Protein AF-A0A2M9P343-F1 (afdb_monomer_lite)

Sequence (118 aa):
RVLFRSVRDTSFQAHTSSSYDGELLERMGLKNAIQQEQPHAEMNLEQLVEIDPDILLLANNEGKLLTDEWKDNPLWKNLKAVKKGQVYSVDRDLWTRYRGVVSAEAIAKDTLKMLDEK

pLDDT: mean 94.58, std 5.5, range [51.28, 98.12]

Foldseek 3Di:
DEWEWEWDQPWTKTAACCALLNVLVVVVVDHYLHHDNDRMDIDDLVVCLVSQDQAYEYAYDPDHTPVVVCVPPPSSCPRNCNVVVRYHYDHNCLRPPDNDPVSSVVSSVVVVVSVVPD

Structure (mmCIF, N/CA/C/O backbone):
data_AF-A0A2M9P343-F1
#
_entry.id   AF-A0A2M9P343-F1
#
loop_
_atom_site.group_PDB
_atom_site.id
_atom_site.type_symbol
_atom_site.label_atom_id
_atom_site.label_alt_id
_atom_site.label_comp_id
_atom_site.label_asym_id
_atom_site.label_entity_id
_atom_site.label_seq_id
_atom_site.pdbx_PDB_ins_code
_atom_site.Cartn_x
_atom_site.Cartn_y
_atom_site.Cartn_z
_atom_site.occupancy
_atom_site.B_iso_or_equiv
_atom_site.auth_seq_id
_atom_site.auth_comp_id
_atom_site.auth_asym_id
_atom_site.auth_atom_id
_atom_site.pdbx_PDB_model_num
ATOM 1 N N . ARG A 1 1 ? -8.221 -0.697 -7.223 1.00 94.94 1 ARG A N 1
ATOM 2 C CA . ARG A 1 1 ? -7.063 0.226 -7.222 1.00 94.94 1 ARG A CA 1
ATOM 3 C C . ARG A 1 1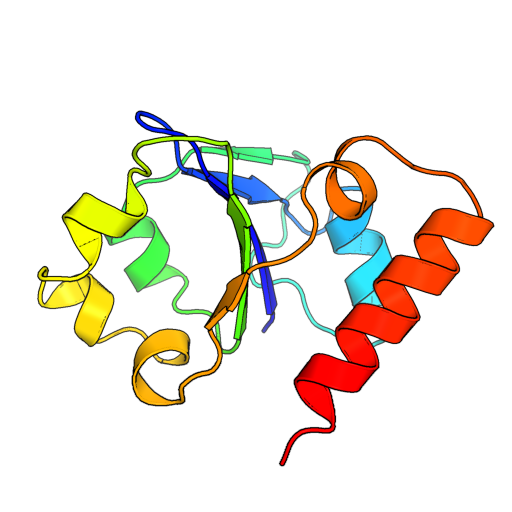 ? -6.097 -0.234 -6.141 1.00 94.94 1 ARG A C 1
ATOM 5 O O . ARG A 1 1 ? -6.538 -0.409 -5.009 1.00 94.94 1 ARG A O 1
ATOM 12 N N . VAL A 1 2 ? -4.838 -0.474 -6.501 1.00 96.56 2 VAL A N 1
ATOM 13 C CA . VAL A 1 2 ? -3.766 -0.913 -5.592 1.0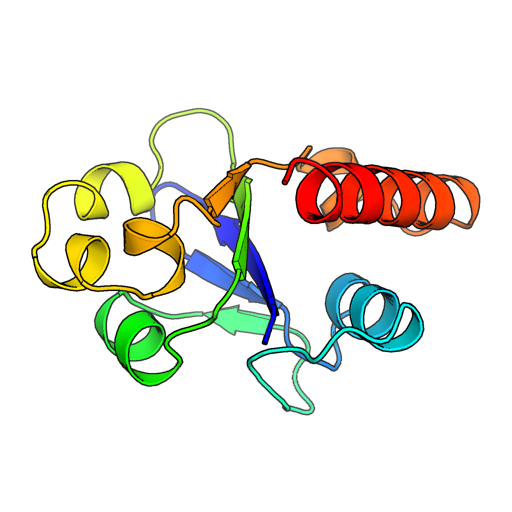0 96.56 2 VAL A CA 1
ATOM 14 C C . VAL A 1 2 ? -2.898 0.275 -5.204 1.00 96.56 2 VAL A C 1
ATOM 16 O O . VAL A 1 2 ? -2.745 1.210 -5.989 1.00 96.56 2 VAL A O 1
ATOM 19 N N . LEU A 1 3 ? -2.342 0.251 -4.000 1.00 97.06 3 LEU A N 1
ATOM 20 C CA . LEU A 1 3 ? -1.420 1.275 -3.545 1.00 97.06 3 LEU A CA 1
ATOM 21 C C . LEU A 1 3 ? -0.257 0.651 -2.771 1.00 97.06 3 LEU A C 1
ATOM 23 O O . LEU A 1 3 ? -0.466 0.097 -1.691 1.00 97.06 3 LEU A O 1
ATOM 27 N N . PHE A 1 4 ? 0.954 0.780 -3.317 1.00 96.75 4 PHE A N 1
ATOM 28 C CA . PHE A 1 4 ? 2.193 0.406 -2.639 1.00 96.75 4 PHE A CA 1
ATOM 29 C C . PHE A 1 4 ? 2.761 1.570 -1.824 1.00 96.75 4 PHE A C 1
ATOM 31 O O . PHE A 1 4 ? 2.627 2.748 -2.189 1.00 96.75 4 PHE A O 1
ATOM 38 N N . ARG A 1 5 ? 3.354 1.227 -0.677 1.00 93.75 5 ARG A N 1
ATOM 39 C CA . ARG A 1 5 ? 3.852 2.168 0.321 1.00 93.75 5 ARG A CA 1
ATOM 40 C C . ARG A 1 5 ? 5.114 1.689 0.990 1.00 93.75 5 ARG A C 1
ATOM 42 O O . ARG A 1 5 ? 5.171 0.548 1.430 1.00 93.75 5 ARG A O 1
ATOM 49 N N . SER A 1 6 ? 6.048 2.611 1.199 1.00 92.94 6 SER A N 1
ATOM 50 C CA . SER A 1 6 ? 7.084 2.432 2.212 1.00 92.94 6 SER A CA 1
ATOM 51 C C . SER A 1 6 ? 6.658 3.103 3.519 1.00 92.94 6 SER A C 1
ATOM 53 O O . SER A 1 6 ? 6.174 4.240 3.525 1.00 92.94 6 SER A O 1
ATOM 55 N N . VAL A 1 7 ? 6.801 2.377 4.629 1.00 94.12 7 VAL A N 1
ATOM 56 C CA . VAL A 1 7 ? 6.349 2.820 5.956 1.00 94.12 7 VAL A CA 1
ATOM 57 C C . VAL A 1 7 ? 7.523 2.843 6.921 1.00 94.12 7 VAL A C 1
ATOM 59 O O . VAL A 1 7 ? 8.263 1.866 7.042 1.00 94.12 7 VAL A O 1
ATOM 62 N N . ARG A 1 8 ? 7.685 3.967 7.616 1.00 93.19 8 ARG A N 1
ATOM 63 C CA . ARG A 1 8 ? 8.651 4.175 8.700 1.00 93.19 8 ARG A CA 1
ATOM 64 C C . ARG A 1 8 ? 7.919 4.608 9.968 1.00 93.19 8 ARG A C 1
ATOM 66 O O . ARG A 1 8 ? 6.694 4.691 9.980 1.00 93.19 8 ARG A O 1
ATOM 73 N N . ASP A 1 9 ? 8.667 4.887 11.024 1.00 92.12 9 ASP A N 1
ATOM 74 C CA . ASP A 1 9 ? 8.148 5.422 12.287 1.00 92.12 9 ASP A CA 1
ATOM 75 C C . ASP A 1 9 ? 7.464 6.791 12.127 1.00 92.12 9 ASP A C 1
ATOM 77 O O . ASP A 1 9 ? 6.474 7.074 12.793 1.00 92.12 9 ASP A O 1
ATOM 81 N N . THR A 1 10 ? 7.974 7.619 11.218 1.00 89.94 10 THR A N 1
ATOM 82 C CA . THR A 1 10 ? 7.594 9.030 11.048 1.00 89.94 10 THR A CA 1
ATOM 83 C C . THR A 1 10 ? 7.043 9.357 9.664 1.00 89.94 10 THR A C 1
ATOM 85 O O . THR A 1 10 ? 6.519 10.450 9.462 1.00 89.94 10 THR A O 1
ATOM 88 N N . SER A 1 11 ? 7.140 8.433 8.703 1.00 92.75 11 SER A N 1
ATOM 89 C CA . SER A 1 11 ? 6.727 8.686 7.323 1.00 92.75 11 SER A CA 1
ATOM 90 C C . SER A 1 11 ? 5.959 7.530 6.695 1.00 92.75 11 SER A C 1
ATOM 92 O O . SER A 1 11 ? 6.227 6.350 6.934 1.00 92.75 11 SER A O 1
ATOM 94 N N . PHE A 1 12 ? 4.994 7.900 5.854 1.00 95.38 12 PHE A N 1
ATOM 95 C CA . PHE A 1 12 ? 4.189 6.999 5.041 1.00 95.38 12 PHE A CA 1
ATOM 96 C C . PHE A 1 12 ? 4.216 7.501 3.595 1.00 95.38 12 PHE A C 1
ATOM 98 O O . PHE A 1 12 ? 3.503 8.433 3.213 1.00 95.38 12 PHE A O 1
ATOM 105 N N . GLN A 1 13 ? 5.090 6.914 2.782 1.00 96.50 13 GLN A N 1
ATOM 106 C CA . GLN A 1 13 ? 5.390 7.418 1.445 1.00 96.50 13 GLN A CA 1
ATOM 107 C C . GLN A 1 13 ? 4.683 6.595 0.368 1.00 96.50 13 GLN A C 1
ATOM 109 O O . GLN A 1 13 ? 4.811 5.373 0.311 1.00 96.50 13 GLN A O 1
ATOM 114 N N . ALA A 1 14 ? 3.930 7.286 -0.487 1.00 96.75 14 ALA A N 1
ATOM 115 C CA . ALA A 1 14 ? 3.282 6.758 -1.683 1.00 96.75 14 ALA A CA 1
ATOM 116 C C . ALA A 1 14 ? 4.277 6.420 -2.743 1.00 96.75 14 ALA A C 1
ATOM 118 O O . ALA A 1 14 ? 5.187 7.204 -2.975 1.00 96.75 14 ALA A O 1
ATOM 119 N N . HIS A 1 15 ? 3.986 5.350 -3.459 1.00 97.12 15 HIS A N 1
ATOM 120 C CA . HIS A 1 15 ? 4.550 5.097 -4.763 1.00 97.12 15 HIS A CA 1
ATOM 121 C C . HIS A 1 15 ? 3.425 5.227 -5.794 1.00 97.12 15 HIS A C 1
ATOM 123 O O . HIS A 1 15 ? 2.403 4.533 -5.730 1.00 97.12 15 HIS A O 1
ATOM 129 N N . THR A 1 16 ? 3.562 6.209 -6.679 1.00 97.56 16 THR A N 1
ATOM 130 C CA . THR A 1 16 ? 2.539 6.585 -7.670 1.00 97.56 16 THR A CA 1
ATOM 131 C C . THR A 1 16 ? 2.668 5.729 -8.931 1.00 97.56 16 THR A C 1
ATOM 133 O O . THR A 1 16 ? 3.558 4.882 -9.021 1.00 97.56 16 THR A O 1
ATOM 136 N N . SER A 1 17 ? 1.813 5.956 -9.929 1.00 97.31 17 SER A N 1
ATOM 137 C CA . SER A 1 17 ? 1.929 5.346 -11.264 1.00 97.31 17 SER A CA 1
ATOM 138 C C . SER A 1 17 ? 3.314 5.510 -11.909 1.00 97.31 17 SER A C 1
ATOM 140 O O . SER A 1 17 ? 3.739 4.624 -12.638 1.00 97.31 17 SER A O 1
ATOM 142 N N . SER A 1 18 ? 4.038 6.596 -11.613 1.00 97.12 18 SER A N 1
ATOM 143 C CA . SER A 1 18 ? 5.370 6.872 -12.181 1.00 97.12 18 SER A CA 1
ATOM 144 C C . SER A 1 18 ? 6.535 6.291 -11.371 1.00 97.12 18 SER A C 1
ATOM 146 O O . SER A 1 18 ? 7.700 6.487 -11.718 1.00 97.12 18 SER A O 1
ATOM 148 N N . SER A 1 19 ? 6.258 5.593 -10.267 1.00 96.56 19 SER A N 1
ATOM 149 C CA . SER A 1 19 ? 7.271 4.789 -9.574 1.00 96.56 19 SER A CA 1
ATOM 150 C C . SER A 1 19 ? 7.528 3.475 -10.316 1.00 96.56 19 SER A C 1
ATOM 152 O O . SER A 1 19 ? 6.660 2.967 -11.015 1.00 96.56 19 SER A O 1
ATOM 154 N N . TYR A 1 20 ? 8.710 2.885 -10.129 1.00 95.38 20 TYR A N 1
ATOM 155 C CA . TYR A 1 20 ? 9.062 1.594 -10.741 1.00 95.38 20 TYR A CA 1
ATOM 156 C C . TYR A 1 20 ? 8.069 0.478 -10.390 1.00 95.38 20 TYR A C 1
ATOM 158 O O . TYR A 1 20 ? 7.621 -0.266 -11.255 1.00 95.38 20 TYR A O 1
ATOM 166 N N . ASP A 1 21 ? 7.743 0.355 -9.109 1.00 95.00 21 ASP A N 1
ATOM 167 C CA . ASP A 1 21 ? 6.818 -0.639 -8.579 1.00 95.00 21 ASP A CA 1
ATOM 168 C C . ASP A 1 21 ? 5.373 -0.321 -8.976 1.00 95.00 21 ASP A C 1
ATOM 170 O O . ASP A 1 21 ? 4.630 -1.226 -9.348 1.00 95.00 21 ASP A O 1
ATOM 174 N N . GLY A 1 22 ? 4.991 0.959 -9.001 1.00 96.25 22 GLY A N 1
ATOM 175 C CA . GLY A 1 22 ? 3.706 1.397 -9.535 1.00 96.25 22 GLY A CA 1
ATOM 176 C C . GLY A 1 22 ? 3.526 1.022 -11.004 1.00 96.25 22 GLY A C 1
ATOM 177 O O . GLY A 1 22 ? 2.521 0.402 -11.346 1.00 96.25 22 GLY A O 1
ATOM 178 N N . GLU A 1 23 ? 4.511 1.322 -11.850 1.00 96.31 23 GLU A N 1
ATOM 179 C CA . GLU A 1 23 ? 4.493 0.978 -13.273 1.00 96.31 23 GLU A CA 1
ATOM 180 C C . GLU A 1 23 ? 4.499 -0.543 -13.480 1.00 96.31 23 GLU A C 1
ATOM 182 O O . GLU A 1 23 ? 3.761 -1.062 -14.318 1.00 96.31 23 GLU A O 1
ATOM 187 N N . LEU A 1 24 ? 5.290 -1.285 -12.697 1.00 96.31 24 LEU A N 1
ATOM 188 C CA . LEU A 1 24 ? 5.309 -2.746 -12.746 1.00 96.31 24 LEU A CA 1
ATOM 189 C C . LEU A 1 24 ? 3.927 -3.333 -12.428 1.00 96.31 24 LEU A C 1
ATOM 191 O O . LEU A 1 24 ? 3.436 -4.175 -13.179 1.00 96.31 24 LEU A O 1
ATOM 195 N N . LEU A 1 25 ? 3.272 -2.860 -11.365 1.00 96.75 25 LEU A N 1
ATOM 196 C CA . LEU A 1 25 ? 1.918 -3.290 -11.009 1.00 96.75 25 LEU A CA 1
ATOM 197 C C . LEU A 1 25 ? 0.902 -2.932 -12.108 1.00 96.75 25 LEU A C 1
ATOM 199 O O . LEU A 1 25 ? 0.009 -3.729 -12.399 1.00 96.75 25 LEU A O 1
ATOM 203 N N . GLU A 1 26 ? 1.040 -1.777 -12.763 1.00 97.12 26 GLU A N 1
ATOM 204 C CA . GLU A 1 26 ? 0.177 -1.409 -13.895 1.00 97.12 26 GLU A CA 1
ATOM 205 C C . GLU A 1 26 ? 0.409 -2.278 -15.132 1.00 97.12 26 GLU A C 1
ATOM 207 O O . GLU A 1 26 ? -0.549 -2.690 -15.789 1.00 97.12 26 GLU A O 1
ATOM 212 N N . ARG A 1 27 ? 1.660 -2.661 -15.407 1.00 96.00 27 ARG A N 1
ATOM 213 C CA . ARG A 1 27 ? 1.999 -3.634 -16.460 1.00 96.00 27 ARG A CA 1
ATOM 214 C C . ARG A 1 27 ? 1.415 -5.020 -16.186 1.00 96.00 27 ARG A C 1
ATOM 216 O O . ARG A 1 27 ? 1.156 -5.758 -17.132 1.00 96.00 27 ARG A O 1
ATOM 223 N N . MET A 1 28 ? 1.154 -5.353 -14.923 1.00 94.94 28 MET A N 1
ATOM 224 C CA . MET A 1 28 ? 0.423 -6.561 -14.526 1.00 94.94 28 MET A CA 1
ATOM 225 C C . MET A 1 28 ? -1.106 -6.433 -14.661 1.00 94.94 28 MET A C 1
ATOM 227 O O . MET A 1 28 ? -1.831 -7.367 -14.326 1.00 94.94 28 MET A O 1
ATOM 231 N N . GLY A 1 29 ? -1.617 -5.295 -15.140 1.00 95.25 29 GLY A N 1
ATOM 232 C CA . GLY A 1 29 ? -3.049 -5.043 -15.317 1.00 95.25 29 GLY A CA 1
ATOM 233 C C . GLY A 1 29 ? -3.754 -4.504 -14.070 1.00 95.25 29 GLY A C 1
ATOM 234 O O . GLY A 1 29 ? -4.978 -4.352 -14.073 1.00 95.25 29 GLY A O 1
ATOM 235 N N . LEU A 1 30 ? -3.014 -4.193 -13.001 1.00 96.12 30 LEU A N 1
ATOM 236 C CA . LEU A 1 30 ? -3.566 -3.477 -11.854 1.00 96.12 30 LEU A CA 1
ATOM 237 C C . LEU A 1 30 ? -3.679 -1.983 -12.174 1.00 96.12 30 LEU A C 1
ATOM 239 O O . LEU A 1 30 ? -3.120 -1.477 -13.138 1.00 96.12 30 LEU A O 1
ATOM 243 N N . LYS A 1 31 ? -4.426 -1.252 -11.347 1.00 97.50 31 LYS A N 1
ATOM 244 C CA . LYS A 1 31 ? -4.540 0.207 -11.455 1.00 97.50 31 LYS A CA 1
ATOM 245 C C . LYS A 1 31 ? -3.988 0.850 -10.197 1.00 97.50 31 LYS A C 1
ATOM 247 O O . LYS A 1 31 ? -4.573 0.623 -9.127 1.00 97.50 31 LYS A O 1
ATOM 252 N N . ASN A 1 32 ? -2.934 1.660 -10.316 1.00 97.69 32 ASN A N 1
ATOM 253 C CA . ASN A 1 32 ? -2.413 2.405 -9.176 1.00 97.69 32 ASN A CA 1
ATOM 254 C C . ASN A 1 32 ? -3.484 3.392 -8.671 1.00 97.69 32 ASN A C 1
ATOM 256 O O . ASN A 1 32 ? -4.235 3.992 -9.450 1.00 97.69 32 ASN A O 1
ATOM 260 N N . ALA A 1 33 ? -3.606 3.521 -7.351 1.00 97.38 33 ALA A N 1
ATOM 261 C CA . ALA A 1 33 ? -4.555 4.423 -6.714 1.00 97.38 33 ALA A CA 1
ATOM 262 C C . ALA A 1 33 ? -4.212 5.909 -6.913 1.00 97.38 33 ALA A C 1
ATOM 264 O O . ALA A 1 33 ? -5.110 6.740 -6.773 1.00 97.38 33 ALA A O 1
ATOM 265 N N . ILE A 1 34 ? -2.960 6.233 -7.259 1.00 96.56 34 ILE A N 1
ATOM 266 C CA . ILE A 1 34 ? -2.453 7.593 -7.466 1.00 96.56 34 ILE A CA 1
ATOM 267 C C . ILE A 1 34 ? -1.790 7.692 -8.838 1.00 96.56 34 ILE A C 1
ATOM 269 O O . ILE A 1 34 ? -0.762 7.069 -9.090 1.00 96.56 34 ILE A O 1
ATOM 273 N N . GLN A 1 35 ? -2.372 8.525 -9.695 1.00 96.19 35 GLN A N 1
ATOM 274 C CA . GLN A 1 35 ? -1.875 8.828 -11.036 1.00 96.19 35 GLN A CA 1
ATOM 275 C C . GLN A 1 35 ? -1.185 10.192 -11.003 1.00 96.19 35 GLN A C 1
ATOM 277 O O . GLN A 1 35 ? -1.870 11.212 -10.894 1.00 96.19 35 GLN A O 1
ATOM 282 N N . GLN A 1 36 ? 0.148 10.216 -11.002 1.00 94.88 36 GLN A N 1
ATOM 283 C CA . GLN A 1 36 ? 0.947 11.442 -10.890 1.00 94.88 36 GLN A CA 1
ATOM 284 C C . GLN A 1 36 ? 2.319 11.266 -11.538 1.00 94.88 36 GLN A C 1
ATOM 286 O O . GLN A 1 36 ? 2.900 10.192 -11.449 1.00 94.88 36 GLN A O 1
ATOM 291 N N . GLU A 1 37 ? 2.867 12.355 -12.083 1.00 94.88 37 GLU A N 1
ATOM 292 C CA . GLU A 1 37 ? 4.208 12.384 -12.687 1.00 94.88 37 GLU A CA 1
ATOM 293 C C . GLU A 1 37 ? 5.329 12.142 -11.669 1.00 94.88 37 GLU A C 1
ATOM 295 O O . GLU A 1 37 ? 6.349 11.537 -11.993 1.00 94.88 37 GLU A O 1
ATOM 300 N N . GLN A 1 38 ? 5.151 12.609 -10.429 1.00 97.38 38 GLN A N 1
ATOM 301 C CA . GLN A 1 38 ? 6.150 12.408 -9.386 1.00 97.38 38 GLN A CA 1
ATOM 302 C C . GLN A 1 38 ? 6.072 10.980 -8.850 1.00 97.38 38 GLN A C 1
ATOM 304 O O . GLN A 1 38 ? 4.981 10.553 -8.472 1.00 97.38 38 GLN A O 1
ATOM 309 N N . PRO A 1 39 ? 7.198 10.249 -8.755 1.00 95.50 39 PRO A N 1
ATOM 310 C CA . PRO A 1 39 ? 7.189 8.832 -8.396 1.00 95.50 39 PRO A CA 1
ATOM 311 C C . PRO A 1 39 ? 6.765 8.590 -6.945 1.00 95.50 39 PRO A C 1
ATOM 313 O O . PRO A 1 39 ? 6.264 7.515 -6.623 1.00 95.50 39 PRO A O 1
ATOM 316 N N . HIS A 1 40 ? 6.940 9.580 -6.066 1.00 96.00 40 HIS A N 1
ATOM 317 C CA . HIS A 1 40 ? 6.622 9.441 -4.653 1.00 96.00 40 HIS A CA 1
ATOM 318 C C . HIS A 1 40 ? 5.838 10.635 -4.121 1.00 96.00 40 HIS A C 1
ATOM 320 O O . HIS A 1 40 ? 6.067 11.772 -4.532 1.00 96.00 40 HIS A O 1
ATOM 326 N N . ALA A 1 41 ? 4.954 10.369 -3.161 1.00 94.75 41 ALA A N 1
ATOM 327 C CA . ALA A 1 41 ? 4.206 11.397 -2.442 1.00 94.75 41 ALA A CA 1
ATOM 328 C C . ALA A 1 41 ? 4.099 11.031 -0.960 1.00 94.75 41 ALA A C 1
ATOM 330 O O . ALA A 1 41 ? 3.547 9.989 -0.610 1.00 94.75 41 ALA A O 1
ATOM 331 N N . GLU A 1 42 ? 4.620 11.865 -0.068 1.00 95.31 42 GLU A N 1
ATOM 332 C CA . GLU A 1 42 ? 4.362 11.689 1.363 1.00 95.31 42 GLU A CA 1
ATOM 333 C C . GLU A 1 42 ? 2.895 11.956 1.676 1.00 95.31 42 GLU A C 1
ATOM 335 O O . GLU A 1 42 ? 2.279 12.835 1.069 1.00 95.31 42 GLU A O 1
ATOM 340 N N . MET A 1 43 ? 2.325 11.190 2.609 1.00 93.12 43 MET A N 1
ATOM 341 C CA . MET A 1 43 ? 0.968 11.460 3.059 1.00 93.12 43 MET A CA 1
ATOM 342 C C . MET A 1 43 ? 0.667 11.025 4.477 1.00 93.12 43 MET A C 1
ATOM 344 O O . MET A 1 43 ? 1.328 10.159 5.047 1.00 93.12 43 MET A O 1
ATOM 348 N N . ASN A 1 44 ? -0.403 11.607 5.000 1.00 95.94 44 ASN A N 1
ATOM 349 C CA . ASN A 1 44 ? -0.984 11.262 6.284 1.00 95.94 44 ASN A CA 1
ATOM 350 C C . ASN A 1 44 ? -2.207 10.329 6.134 1.00 95.94 44 ASN A C 1
ATOM 352 O O . ASN A 1 44 ? -2.589 9.919 5.033 1.00 95.94 44 ASN A O 1
ATOM 356 N N . LEU A 1 45 ? -2.825 9.988 7.269 1.00 96.69 45 LEU A N 1
ATOM 357 C CA . LEU A 1 45 ? -3.995 9.111 7.318 1.00 96.69 45 LEU A CA 1
ATOM 358 C C . LEU A 1 45 ? -5.227 9.716 6.628 1.00 96.69 45 LEU A C 1
ATOM 360 O O . LEU A 1 45 ? -5.980 8.984 5.994 1.00 96.69 45 LEU A O 1
ATOM 364 N N . GLU A 1 46 ? -5.445 11.026 6.733 1.00 96.62 46 GLU A N 1
ATOM 365 C CA . GLU A 1 46 ? -6.610 11.691 6.133 1.00 96.62 46 GLU A CA 1
ATOM 366 C C . GLU A 1 46 ? -6.550 11.609 4.606 1.00 96.62 46 GLU A C 1
ATOM 368 O O . GLU A 1 46 ? -7.500 11.165 3.968 1.00 96.62 46 GLU A O 1
ATOM 373 N N . GLN A 1 47 ? -5.391 11.912 4.023 1.00 96.94 47 GLN A N 1
ATOM 374 C CA . GLN A 1 47 ? -5.153 11.778 2.586 1.00 96.94 47 GLN A CA 1
ATOM 375 C C . GLN A 1 47 ? -5.278 10.320 2.120 1.00 96.94 47 GLN A C 1
ATOM 377 O O . GLN A 1 47 ? -5.822 10.047 1.049 1.00 96.94 47 GLN A O 1
ATOM 382 N N . LEU A 1 48 ? -4.816 9.354 2.925 1.00 97.00 48 LEU A N 1
ATOM 383 C CA . LEU A 1 48 ? -5.010 7.934 2.625 1.00 97.00 48 LEU A CA 1
ATOM 384 C C . LEU A 1 48 ? -6.502 7.558 2.581 1.00 97.00 48 LEU A C 1
ATOM 386 O O . LEU A 1 48 ? -6.908 6.779 1.716 1.00 97.00 48 LEU A O 1
ATOM 390 N N . VAL A 1 49 ? -7.310 8.118 3.482 1.00 96.94 49 VAL A N 1
ATOM 391 C CA . VAL A 1 49 ? -8.769 7.926 3.526 1.00 96.94 49 VAL A CA 1
ATOM 392 C C . VAL A 1 49 ? -9.463 8.581 2.340 1.00 96.94 49 VAL A C 1
ATOM 394 O O . VAL A 1 49 ? -10.434 8.026 1.838 1.00 96.94 49 VAL A O 1
ATOM 397 N N . GLU A 1 50 ? -8.971 9.713 1.845 1.00 96.88 50 GLU A N 1
ATOM 398 C CA . GLU A 1 50 ? -9.491 10.319 0.614 1.00 96.88 50 GLU A CA 1
ATOM 399 C C . GLU A 1 50 ? -9.199 9.447 -0.616 1.00 96.88 50 GLU A C 1
ATOM 401 O O . GLU A 1 50 ? -10.048 9.286 -1.496 1.00 96.88 50 GLU A O 1
ATOM 406 N N . ILE A 1 51 ? -8.008 8.842 -0.674 1.00 97.00 51 ILE A N 1
ATOM 407 C CA . ILE A 1 51 ? -7.624 7.943 -1.769 1.00 97.00 51 ILE A CA 1
ATOM 408 C C . ILE A 1 51 ? -8.415 6.629 -1.710 1.00 97.00 51 ILE A C 1
ATOM 410 O O . ILE A 1 51 ? -8.855 6.149 -2.760 1.00 97.00 51 ILE A O 1
ATOM 414 N N . ASP A 1 52 ? -8.579 6.059 -0.510 1.00 97.62 52 ASP A N 1
ATOM 415 C CA . ASP A 1 52 ? -9.319 4.827 -0.187 1.00 97.62 52 ASP A CA 1
ATOM 416 C C . ASP A 1 52 ? -9.065 3.679 -1.189 1.00 97.62 52 ASP A C 1
ATOM 418 O O . ASP A 1 52 ? -9.930 3.339 -2.018 1.00 97.62 52 ASP A O 1
ATOM 422 N N . PRO A 1 53 ? -7.842 3.115 -1.196 1.00 97.50 53 PRO A N 1
ATOM 423 C CA . PRO A 1 53 ? -7.475 2.036 -2.105 1.00 97.50 53 PRO A CA 1
ATOM 424 C C . PRO A 1 53 ? -8.196 0.731 -1.745 1.00 97.50 53 PRO A C 1
ATOM 426 O O . PRO A 1 53 ? -8.559 0.480 -0.595 1.00 97.50 53 PRO A O 1
ATOM 429 N N . ASP A 1 54 ? -8.366 -0.137 -2.742 1.00 97.56 54 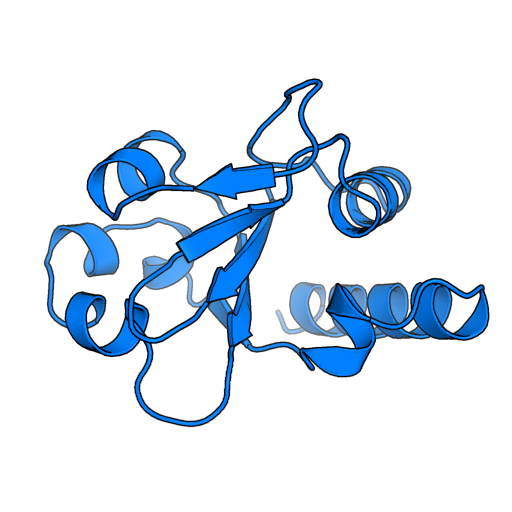ASP A N 1
ATOM 430 C CA . ASP A 1 54 ? -8.968 -1.458 -2.534 1.00 97.56 54 ASP A CA 1
ATOM 431 C C . ASP A 1 54 ? -7.968 -2.443 -1.917 1.00 97.56 54 ASP A C 1
ATOM 433 O O . ASP A 1 54 ? -8.382 -3.336 -1.183 1.00 97.56 54 ASP A O 1
ATOM 437 N N . ILE A 1 55 ? -6.675 -2.268 -2.217 1.00 97.31 55 ILE A N 1
ATOM 438 C CA . ILE A 1 55 ? -5.557 -3.091 -1.738 1.00 97.31 55 ILE A CA 1
ATOM 439 C C . ILE A 1 55 ? -4.416 -2.171 -1.291 1.00 97.31 55 ILE A C 1
ATOM 441 O O . ILE A 1 55 ? -4.044 -1.246 -2.023 1.00 97.31 55 ILE A O 1
ATOM 445 N N . LEU A 1 56 ? -3.846 -2.454 -0.120 1.00 97.12 56 LEU A N 1
ATOM 446 C CA . LEU A 1 56 ? -2.659 -1.796 0.427 1.00 97.12 56 LEU A CA 1
ATOM 447 C C . LEU A 1 56 ? -1.489 -2.775 0.497 1.00 97.12 56 LEU A C 1
ATOM 449 O O . LEU A 1 56 ? -1.601 -3.814 1.141 1.00 97.12 56 LEU A O 1
ATOM 453 N N . LEU A 1 57 ? -0.366 -2.408 -0.118 1.00 97.38 57 LEU A N 1
ATOM 454 C CA . LEU A 1 57 ? 0.896 -3.144 -0.038 1.00 97.38 57 LEU A CA 1
ATOM 455 C C . LEU A 1 57 ? 1.896 -2.307 0.767 1.00 97.38 57 LEU A C 1
ATOM 457 O O . LEU A 1 57 ? 2.192 -1.172 0.393 1.00 97.38 57 LEU A O 1
ATOM 461 N N . LEU A 1 58 ? 2.379 -2.838 1.888 1.00 96.88 58 LEU A N 1
ATOM 462 C CA . LEU A 1 58 ? 3.185 -2.113 2.869 1.00 96.88 58 LEU A CA 1
ATOM 463 C C . LEU A 1 58 ? 4.594 -2.711 2.967 1.00 96.88 58 LEU A C 1
ATOM 465 O O . LEU A 1 58 ? 4.801 -3.768 3.567 1.00 96.88 58 LEU A O 1
ATOM 469 N N . ALA A 1 59 ? 5.576 -2.012 2.404 1.00 96.62 59 ALA A N 1
ATOM 470 C CA . ALA A 1 59 ? 6.995 -2.255 2.624 1.00 96.62 59 ALA A CA 1
ATOM 471 C C . ALA A 1 59 ? 7.426 -1.577 3.931 1.00 96.62 59 ALA A C 1
ATOM 473 O O . ALA A 1 59 ? 7.840 -0.412 3.967 1.00 96.62 59 ALA A O 1
ATOM 474 N N . ASN A 1 60 ? 7.285 -2.320 5.021 1.00 95.25 60 ASN A N 1
ATOM 475 C CA . ASN A 1 60 ? 7.553 -1.837 6.368 1.00 95.25 60 ASN A CA 1
ATOM 476 C C . ASN A 1 60 ? 9.059 -1.808 6.665 1.00 95.25 60 ASN A C 1
ATOM 478 O O . ASN A 1 60 ? 9.786 -2.749 6.346 1.00 95.25 60 ASN A O 1
ATOM 482 N N . ASN A 1 61 ? 9.533 -0.732 7.292 1.00 92.44 61 ASN A N 1
ATOM 483 C CA . ASN A 1 61 ? 10.832 -0.733 7.961 1.00 92.44 61 ASN A CA 1
ATOM 484 C C . ASN A 1 61 ? 10.814 -1.640 9.202 1.00 92.44 61 ASN A C 1
ATOM 486 O O . ASN A 1 61 ? 9.764 -2.013 9.717 1.00 92.44 61 ASN A O 1
ATOM 490 N N . GLU A 1 62 ? 12.001 -1.954 9.713 1.00 88.38 62 GLU A N 1
ATOM 491 C CA . GLU A 1 62 ? 12.127 -2.575 11.028 1.00 88.38 62 GLU A CA 1
ATOM 492 C C . GLU A 1 62 ? 11.749 -1.591 12.146 1.00 88.38 62 GLU A C 1
ATOM 494 O O . GLU A 1 62 ? 11.976 -0.383 12.037 1.00 88.38 62 GLU A O 1
ATOM 499 N N . GLY A 1 63 ? 11.218 -2.127 13.246 1.00 90.69 63 GLY A N 1
ATOM 500 C CA . GLY A 1 63 ? 10.853 -1.354 14.430 1.00 90.69 63 GLY A CA 1
ATOM 501 C C . GLY A 1 63 ? 9.417 -0.832 14.405 1.00 90.69 63 GLY A C 1
ATOM 502 O O . GLY A 1 63 ? 8.531 -1.430 13.800 1.00 90.69 63 GLY A O 1
ATOM 503 N N . LYS A 1 64 ? 9.184 0.265 15.135 1.00 92.38 64 LYS A N 1
ATOM 504 C CA . LYS A 1 64 ? 7.864 0.896 15.249 1.00 92.38 64 LYS A CA 1
ATOM 505 C C . LYS A 1 64 ? 7.470 1.530 13.916 1.00 92.38 64 LYS A C 1
ATOM 507 O O . LYS A 1 64 ? 8.257 2.270 13.329 1.00 92.38 64 LYS A O 1
ATOM 512 N N . LEU A 1 65 ? 6.239 1.292 13.476 1.00 94.81 65 LEU A N 1
ATOM 513 C CA . LEU A 1 65 ? 5.700 1.852 12.240 1.00 94.81 65 LEU A CA 1
ATOM 514 C C . LEU A 1 65 ? 4.630 2.895 12.539 1.00 94.81 65 LEU A C 1
ATOM 516 O O . LEU A 1 65 ? 3.831 2.728 13.460 1.00 94.81 65 LEU A O 1
ATOM 520 N N . LEU A 1 66 ? 4.526 3.916 11.691 1.00 93.88 66 LEU A N 1
ATOM 521 C CA . LEU A 1 66 ? 3.448 4.903 11.771 1.00 93.88 66 LEU A CA 1
ATOM 522 C C . LEU A 1 66 ? 2.061 4.241 11.681 1.00 93.88 66 LEU A C 1
ATOM 524 O O . LEU A 1 66 ? 1.121 4.635 12.366 1.00 93.88 66 LEU A O 1
ATOM 528 N N . THR A 1 67 ? 1.939 3.159 10.904 1.00 93.75 67 THR A N 1
ATOM 529 C CA . THR A 1 67 ? 0.697 2.378 10.818 1.00 93.75 67 THR A CA 1
ATOM 530 C C . THR A 1 67 ? 0.324 1.686 12.127 1.00 93.75 67 THR A C 1
ATOM 532 O O . THR A 1 67 ? -0.856 1.415 12.327 1.00 93.75 67 THR A O 1
ATOM 535 N N . ASP A 1 68 ? 1.274 1.404 13.027 1.00 94.25 68 ASP A N 1
ATOM 536 C CA . ASP A 1 68 ? 0.951 0.844 14.346 1.00 94.25 68 ASP A CA 1
ATOM 537 C C . ASP A 1 68 ? 0.170 1.845 15.200 1.00 94.25 68 ASP A C 1
ATOM 539 O O . ASP A 1 68 ? -0.746 1.453 15.917 1.00 94.25 68 ASP A O 1
ATOM 543 N N . GLU A 1 69 ? 0.465 3.139 15.058 1.00 93.88 69 GLU A N 1
ATOM 544 C CA . GLU A 1 69 ? -0.279 4.217 15.720 1.00 93.88 69 GLU A CA 1
ATOM 545 C C . GLU A 1 69 ? -1.673 4.405 15.111 1.00 93.88 69 GLU A C 1
ATOM 547 O O . GLU A 1 69 ? -2.620 4.803 15.790 1.00 93.88 69 GLU A O 1
ATOM 552 N N . TRP A 1 70 ? -1.820 4.105 13.819 1.00 95.19 70 TRP A N 1
ATOM 553 C CA . TRP A 1 70 ? -3.082 4.269 13.101 1.00 95.19 70 TRP A CA 1
ATOM 554 C C . TRP A 1 70 ? -4.039 3.098 13.282 1.00 95.19 70 TRP A C 1
ATOM 556 O O . TRP A 1 70 ? -5.239 3.296 13.108 1.00 95.19 70 TRP A O 1
ATOM 566 N N . LYS A 1 71 ? -3.556 1.905 13.655 1.00 93.06 71 LYS A N 1
ATOM 567 C CA . LYS A 1 71 ? -4.374 0.683 13.768 1.00 93.06 71 LYS A CA 1
ATOM 568 C C . LYS A 1 71 ? -5.647 0.881 14.584 1.00 93.06 71 LYS A C 1
ATOM 570 O O . LYS A 1 71 ? -6.684 0.337 14.207 1.00 93.06 71 LYS A O 1
ATOM 575 N N . ASP A 1 72 ? -5.588 1.679 15.651 1.00 94.69 72 ASP A N 1
ATOM 576 C CA . ASP A 1 72 ? -6.742 1.943 16.509 1.00 94.69 72 ASP A CA 1
ATOM 577 C C . ASP A 1 72 ? -7.628 3.112 16.081 1.00 94.69 72 ASP A C 1
ATOM 579 O O . ASP A 1 72 ? -8.769 3.215 16.547 1.00 94.69 72 ASP A O 1
ATOM 583 N N . ASN A 1 73 ? -7.158 3.931 15.141 1.00 97.62 73 ASN A N 1
ATOM 584 C CA . ASN A 1 73 ? -7.874 5.088 14.633 1.00 97.62 73 ASN A CA 1
ATOM 585 C C . ASN A 1 73 ? -9.115 4.661 13.811 1.00 97.62 73 ASN A C 1
ATOM 587 O O . ASN A 1 73 ? -8.999 3.830 12.902 1.00 97.62 73 ASN A O 1
ATOM 591 N N . PRO A 1 74 ? -10.307 5.243 14.061 1.00 97.62 74 PRO A N 1
ATOM 592 C CA . PRO A 1 74 ? -11.515 4.957 13.285 1.00 97.62 74 PRO A CA 1
ATOM 593 C C . PRO A 1 74 ? -11.367 5.180 11.776 1.00 97.62 74 PRO A C 1
ATOM 595 O O . PRO A 1 74 ? -11.977 4.454 10.994 1.00 97.62 74 PRO A O 1
ATOM 598 N N . LEU A 1 75 ? -10.555 6.154 11.355 1.00 97.56 75 LEU A N 1
ATOM 599 C CA . LEU A 1 75 ? -10.280 6.432 9.946 1.00 97.56 75 LEU A CA 1
ATOM 600 C C . LEU A 1 75 ? -9.573 5.252 9.271 1.00 97.56 75 LEU A C 1
ATOM 602 O O . LEU A 1 75 ? -10.022 4.784 8.228 1.00 97.56 75 LEU A O 1
ATOM 606 N N . TRP A 1 76 ? -8.537 4.708 9.914 1.00 97.56 76 TRP A N 1
ATOM 607 C CA . TRP A 1 76 ? -7.829 3.520 9.433 1.00 97.56 76 TRP A CA 1
ATOM 608 C C . TRP A 1 76 ? -8.755 2.306 9.368 1.00 97.56 76 TRP A C 1
ATOM 610 O O . TRP A 1 76 ? -8.874 1.666 8.325 1.00 97.56 76 TRP A O 1
ATOM 620 N N . LYS A 1 77 ? -9.490 2.037 10.457 1.00 97.56 77 LYS A N 1
ATOM 621 C CA . LYS A 1 77 ? -10.474 0.941 10.534 1.00 97.56 77 LYS A CA 1
ATOM 622 C C . LYS A 1 77 ? -11.571 1.057 9.467 1.00 97.56 77 LYS A C 1
ATOM 624 O O . LYS A 1 77 ? -12.197 0.056 9.121 1.00 97.56 77 LYS A O 1
ATOM 629 N N . ASN A 1 78 ? -11.821 2.261 8.948 1.00 97.06 78 ASN A N 1
ATOM 630 C CA . ASN A 1 78 ? -12.846 2.508 7.944 1.00 97.06 78 ASN A CA 1
ATOM 631 C C . ASN A 1 78 ? -12.405 2.327 6.489 1.00 97.06 78 ASN A C 1
ATOM 633 O O . ASN A 1 78 ? -13.300 2.198 5.648 1.00 97.06 78 ASN A O 1
ATOM 637 N N . LEU A 1 79 ? -11.099 2.255 6.210 1.00 98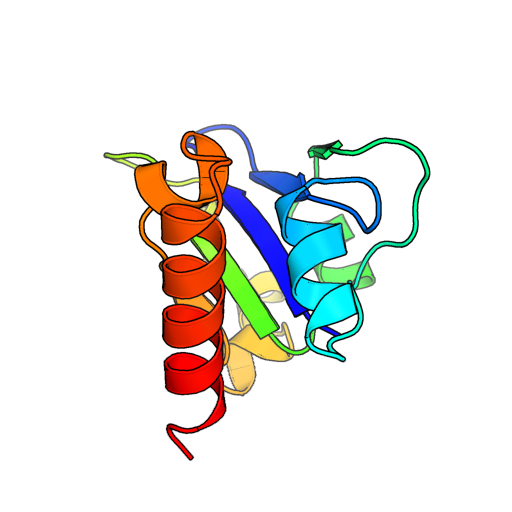.12 79 LEU A N 1
ATOM 638 C CA . LEU A 1 79 ? -10.554 2.030 4.867 1.00 98.12 79 LEU A CA 1
ATOM 639 C C . LEU A 1 79 ? -11.095 0.735 4.248 1.00 98.12 79 LEU A C 1
ATOM 641 O O . LEU A 1 79 ? -11.192 -0.300 4.920 1.00 98.12 79 LEU A O 1
ATOM 645 N N . LYS A 1 80 ? -11.389 0.758 2.941 1.00 97.94 80 LYS A N 1
ATOM 646 C CA . LYS A 1 80 ? -11.855 -0.431 2.203 1.00 97.94 80 LYS A CA 1
ATOM 647 C C . LYS A 1 80 ? -10.878 -1.592 2.313 1.00 97.94 80 LYS A C 1
ATOM 649 O O . LYS A 1 80 ? -11.310 -2.705 2.612 1.00 97.94 80 LYS A O 1
ATOM 654 N N . ALA A 1 81 ? -9.590 -1.326 2.094 1.00 97.38 81 ALA A N 1
ATOM 655 C CA . ALA A 1 81 ? -8.543 -2.335 2.185 1.00 97.38 81 ALA A CA 1
ATOM 656 C C . ALA A 1 81 ? -8.513 -2.997 3.573 1.00 97.38 81 ALA A C 1
ATOM 658 O O . ALA A 1 81 ? -8.500 -4.220 3.668 1.00 97.38 81 ALA A O 1
ATOM 659 N N . VAL A 1 82 ? -8.600 -2.211 4.652 1.00 97.25 82 VAL A N 1
ATOM 660 C CA . VAL A 1 82 ? -8.583 -2.726 6.033 1.00 97.25 82 VAL A CA 1
ATOM 661 C C . VAL A 1 82 ? -9.817 -3.586 6.308 1.00 97.25 82 VAL A C 1
ATOM 663 O O . VAL A 1 82 ? -9.687 -4.720 6.762 1.00 97.25 82 VAL A O 1
ATOM 666 N N . LYS A 1 83 ? -11.017 -3.097 5.969 1.00 97.25 83 LYS A N 1
ATOM 667 C CA . LYS A 1 83 ? -12.277 -3.836 6.177 1.00 97.25 83 LYS A CA 1
ATOM 668 C C . LYS A 1 83 ? -12.342 -5.162 5.426 1.00 97.25 83 LYS A C 1
ATOM 670 O O . LYS A 1 83 ? -12.980 -6.096 5.898 1.00 97.25 83 LYS A O 1
ATOM 675 N N . LYS A 1 84 ? -11.719 -5.230 4.249 1.00 96.31 84 LYS A N 1
ATOM 676 C CA . LYS A 1 84 ? -11.703 -6.425 3.395 1.00 96.31 84 LYS A CA 1
ATOM 677 C C . LYS A 1 84 ? -10.497 -7.335 3.651 1.00 96.31 84 LYS A C 1
ATOM 679 O O . LYS A 1 84 ? -10.326 -8.304 2.919 1.00 96.31 84 LYS A O 1
ATOM 684 N N . GLY A 1 85 ? -9.645 -7.015 4.630 1.00 95.62 85 GLY A N 1
ATOM 685 C CA . GLY A 1 85 ? -8.410 -7.763 4.883 1.00 95.62 85 GLY A CA 1
ATOM 686 C C . GLY A 1 85 ? -7.404 -7.703 3.727 1.00 95.62 85 GLY A C 1
ATOM 687 O O . GLY A 1 85 ? -6.568 -8.583 3.600 1.00 95.62 85 GLY A O 1
ATOM 688 N N . GLN A 1 86 ? -7.485 -6.683 2.872 1.00 96.75 86 GLN A N 1
ATOM 689 C CA . GLN A 1 86 ? -6.631 -6.479 1.696 1.00 96.75 86 GLN A CA 1
ATOM 690 C C . GLN A 1 86 ? -5.440 -5.566 2.031 1.00 96.75 86 GLN A C 1
ATOM 692 O O . GLN A 1 86 ? -5.141 -4.609 1.311 1.00 96.75 86 GLN A O 1
ATOM 697 N N . VAL A 1 87 ? -4.801 -5.819 3.174 1.00 96.31 87 VAL A N 1
ATOM 698 C CA . VAL A 1 87 ? -3.604 -5.104 3.632 1.00 96.31 87 VAL A CA 1
ATOM 699 C C . VAL A 1 87 ? -2.490 -6.123 3.788 1.00 96.31 87 VAL A C 1
ATOM 701 O O . VAL A 1 87 ? -2.550 -6.973 4.673 1.00 96.31 87 VAL A O 1
ATOM 704 N N . TYR A 1 88 ? -1.479 -6.024 2.936 1.00 95.94 88 TYR A N 1
ATOM 705 C CA . TYR A 1 88 ? -0.396 -6.992 2.850 1.00 95.94 88 TYR A CA 1
ATOM 706 C C . TYR A 1 88 ? 0.924 -6.321 3.204 1.00 95.94 88 TYR A C 1
ATOM 708 O O . TYR A 1 88 ? 1.252 -5.259 2.676 1.00 95.94 88 TYR A O 1
ATOM 716 N N . SER A 1 89 ? 1.693 -6.945 4.091 1.00 95.00 89 SER A N 1
ATOM 717 C CA . SER A 1 89 ? 3.097 -6.590 4.283 1.00 95.00 89 SER A CA 1
ATOM 718 C C . SER A 1 89 ? 3.944 -7.330 3.260 1.00 95.00 89 SER A C 1
ATOM 720 O O . SER A 1 89 ? 3.751 -8.525 3.050 1.00 95.00 89 SER A O 1
ATOM 722 N N . VAL A 1 90 ? 4.880 -6.619 2.641 1.00 95.81 90 VAL A N 1
ATOM 723 C CA . VAL A 1 90 ? 5.750 -7.160 1.592 1.00 95.81 90 VAL A CA 1
ATOM 724 C C . VAL A 1 90 ? 7.217 -7.030 1.977 1.00 95.81 90 VAL A C 1
ATOM 726 O O . VAL A 1 90 ? 7.572 -6.212 2.832 1.00 95.81 90 VAL A O 1
ATOM 729 N N . ASP A 1 91 ? 8.080 -7.825 1.342 1.00 95.62 91 ASP A N 1
ATOM 730 C CA . ASP A 1 91 ? 9.522 -7.735 1.566 1.00 95.62 91 ASP A CA 1
ATOM 731 C C . ASP A 1 91 ? 10.053 -6.382 1.081 1.00 95.62 91 ASP A C 1
ATOM 733 O O . ASP A 1 91 ? 10.046 -6.051 -0.107 1.00 95.62 91 ASP A O 1
ATOM 737 N N . ARG A 1 92 ? 10.511 -5.563 2.024 1.00 93.38 92 ARG A N 1
ATOM 738 C CA . ARG A 1 92 ? 10.914 -4.194 1.726 1.00 93.38 92 ARG A CA 1
ATOM 739 C C . ARG A 1 92 ? 12.100 -4.135 0.768 1.00 93.38 92 ARG A C 1
ATOM 741 O O . ARG A 1 92 ? 12.135 -3.242 -0.080 1.00 93.38 92 ARG A O 1
ATOM 748 N N . ASP A 1 93 ? 13.093 -5.004 0.914 1.00 92.62 93 ASP A N 1
ATOM 749 C CA . ASP A 1 93 ? 14.314 -4.905 0.116 1.00 92.62 93 ASP A CA 1
ATOM 750 C C . ASP A 1 93 ? 14.070 -5.357 -1.323 1.00 92.62 93 ASP A C 1
ATOM 752 O O . ASP A 1 93 ? 14.472 -4.652 -2.256 1.00 92.62 93 ASP A O 1
ATOM 756 N N . LEU A 1 94 ? 13.298 -6.429 -1.502 1.00 94.88 94 LEU A N 1
ATOM 757 C CA . LEU A 1 94 ? 12.799 -6.868 -2.796 1.00 94.88 94 LEU A CA 1
ATOM 758 C C . LEU A 1 94 ? 12.024 -5.758 -3.505 1.00 94.88 94 LEU A C 1
ATOM 760 O O . LEU A 1 94 ? 12.325 -5.454 -4.656 1.00 94.88 94 LEU A O 1
ATOM 764 N N . TRP A 1 95 ? 11.067 -5.134 -2.818 1.00 94.75 95 TRP A N 1
ATOM 765 C CA . TRP A 1 95 ? 10.143 -4.192 -3.445 1.00 94.75 95 TRP A CA 1
ATOM 766 C C . TRP A 1 95 ? 10.705 -2.772 -3.619 1.00 94.75 95 TRP A C 1
ATOM 768 O O . TRP A 1 95 ? 10.276 -2.052 -4.518 1.00 94.75 95 TRP A O 1
ATOM 778 N N . THR A 1 96 ? 11.662 -2.336 -2.789 1.00 88.88 96 THR A N 1
ATOM 779 C CA . THR A 1 96 ? 12.163 -0.942 -2.824 1.00 88.88 96 THR A CA 1
ATOM 780 C C . THR A 1 96 ? 13.589 -0.795 -3.354 1.00 88.88 96 THR A C 1
ATOM 782 O O . THR A 1 96 ? 13.906 0.238 -3.964 1.00 88.88 96 THR A O 1
ATOM 785 N N . ARG A 1 97 ? 14.458 -1.797 -3.142 1.00 88.75 97 ARG A N 1
ATOM 786 C CA . ARG A 1 97 ? 15.888 -1.716 -3.488 1.00 88.75 97 ARG A CA 1
ATOM 787 C C . ARG A 1 97 ? 16.218 -2.427 -4.791 1.00 88.75 97 ARG A C 1
ATOM 789 O O . ARG A 1 97 ? 17.002 -1.891 -5.574 1.00 88.75 97 ARG A O 1
ATOM 796 N N . TYR A 1 98 ? 15.659 -3.611 -5.029 1.00 91.25 98 TYR A N 1
ATOM 797 C CA . TYR A 1 98 ? 16.019 -4.412 -6.197 1.00 91.25 98 TYR A CA 1
ATOM 798 C C . TYR A 1 98 ? 15.135 -4.088 -7.407 1.00 91.25 98 TYR A C 1
ATOM 800 O O . TYR A 1 98 ? 13.913 -4.131 -7.338 1.00 91.25 98 TYR A O 1
ATOM 808 N N . ARG A 1 99 ? 15.766 -3.745 -8.538 1.00 89.75 99 ARG A N 1
ATOM 809 C CA . ARG A 1 99 ? 15.085 -3.265 -9.762 1.00 89.75 99 ARG A CA 1
ATOM 810 C C . ARG A 1 99 ? 15.531 -4.011 -11.024 1.00 89.75 99 ARG A C 1
ATOM 812 O O . ARG A 1 99 ? 15.556 -3.453 -12.115 1.00 89.75 99 ARG A O 1
ATOM 819 N N . GLY A 1 100 ? 15.974 -5.257 -10.851 1.00 92.56 100 GLY A N 1
ATOM 820 C CA . GLY A 1 100 ? 16.362 -6.147 -11.946 1.00 92.56 100 GLY A CA 1
ATOM 821 C C . GLY A 1 100 ? 15.209 -7.042 -12.403 1.00 92.56 100 GLY A C 1
ATOM 822 O O . GLY A 1 100 ? 14.197 -7.158 -11.717 1.00 92.56 100 GLY A O 1
ATOM 823 N N . VAL A 1 101 ? 15.396 -7.734 -13.530 1.00 93.88 101 VAL A N 1
ATOM 824 C CA . VAL A 1 101 ? 14.380 -8.625 -14.130 1.00 93.88 101 VAL A CA 1
ATOM 825 C C . VAL A 1 101 ? 13.926 -9.715 -13.155 1.00 93.88 101 VAL A C 1
ATOM 827 O O . VAL A 1 101 ? 12.734 -9.871 -12.927 1.00 93.88 101 VAL A O 1
ATOM 830 N N . VAL A 1 102 ? 14.868 -10.401 -12.500 1.00 95.69 102 VAL A N 1
ATOM 831 C CA . VAL A 1 102 ? 14.558 -11.453 -11.511 1.00 95.69 102 VAL A CA 1
ATOM 832 C C . VAL A 1 102 ? 13.734 -10.903 -10.341 1.00 95.69 102 VAL A C 1
ATOM 834 O O . VAL A 1 102 ? 12.814 -11.550 -9.851 1.00 95.69 102 VAL A O 1
ATOM 837 N N . SER A 1 103 ? 14.038 -9.684 -9.894 1.00 95.06 103 SER A N 1
ATOM 838 C CA . SER A 1 103 ? 13.287 -9.026 -8.822 1.00 95.06 103 SER A CA 1
ATOM 839 C C . SER A 1 103 ? 11.887 -8.626 -9.282 1.00 95.06 103 SER A C 1
ATOM 841 O O . SER A 1 103 ? 10.941 -8.795 -8.523 1.00 95.06 103 SER A O 1
ATOM 843 N N . ALA A 1 104 ? 11.734 -8.159 -10.525 1.00 96.00 104 ALA A N 1
ATOM 844 C CA . ALA A 1 104 ? 10.427 -7.867 -11.111 1.00 96.00 104 ALA A CA 1
ATOM 845 C C . ALA A 1 104 ? 9.547 -9.125 -11.198 1.00 96.00 104 ALA A C 1
ATOM 847 O O . ALA A 1 104 ? 8.380 -9.083 -10.818 1.00 96.00 104 ALA A O 1
ATOM 848 N N . GLU A 1 105 ? 10.113 -10.254 -11.632 1.00 96.19 105 GLU A N 1
ATOM 849 C CA . GLU A 1 105 ? 9.423 -11.551 -11.657 1.00 96.19 105 GLU A CA 1
ATOM 850 C C . GLU A 1 105 ? 9.004 -11.999 -1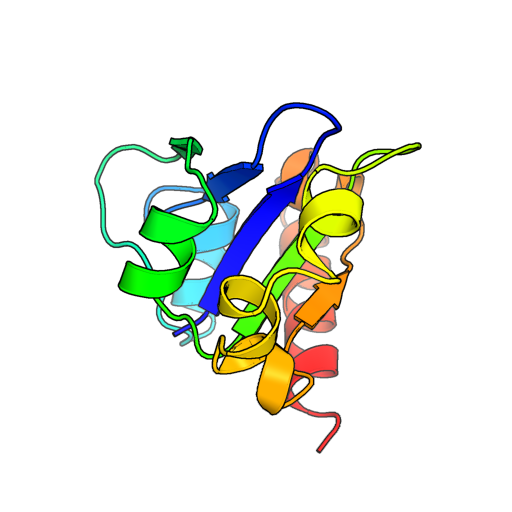0.252 1.00 96.19 105 GLU A C 1
ATOM 852 O O . GLU A 1 105 ? 7.882 -12.470 -10.054 1.00 96.19 105 GLU A O 1
ATOM 857 N N . ALA A 1 106 ? 9.881 -11.821 -9.260 1.00 97.00 106 ALA A N 1
ATOM 858 C CA . ALA A 1 106 ? 9.580 -12.141 -7.871 1.00 97.00 106 ALA A CA 1
ATOM 859 C C . ALA A 1 106 ? 8.456 -11.254 -7.304 1.00 97.00 106 ALA A C 1
ATOM 861 O O . ALA A 1 106 ? 7.519 -11.793 -6.721 1.00 97.00 106 ALA A O 1
ATOM 862 N N . ILE A 1 107 ? 8.496 -9.935 -7.534 1.00 96.69 107 ILE A N 1
ATOM 863 C CA . ILE A 1 107 ? 7.424 -8.996 -7.156 1.00 96.69 107 ILE A CA 1
ATOM 864 C C . ILE A 1 107 ? 6.100 -9.392 -7.820 1.00 96.69 107 ILE A C 1
ATOM 866 O O . ILE A 1 107 ? 5.057 -9.420 -7.164 1.00 96.69 107 ILE A O 1
ATOM 870 N N . ALA A 1 108 ? 6.131 -9.744 -9.107 1.00 95.50 108 ALA A N 1
ATOM 871 C CA . ALA A 1 108 ? 4.936 -10.160 -9.829 1.00 95.50 108 ALA A CA 1
ATOM 872 C C . ALA A 1 108 ? 4.341 -11.448 -9.246 1.00 95.50 108 ALA A C 1
ATOM 874 O O . ALA A 1 108 ? 3.136 -11.531 -9.008 1.00 95.50 108 ALA A O 1
ATOM 875 N N . LYS A 1 109 ? 5.183 -12.440 -8.949 1.00 95.94 109 LYS A N 1
ATOM 876 C CA . LYS A 1 109 ? 4.751 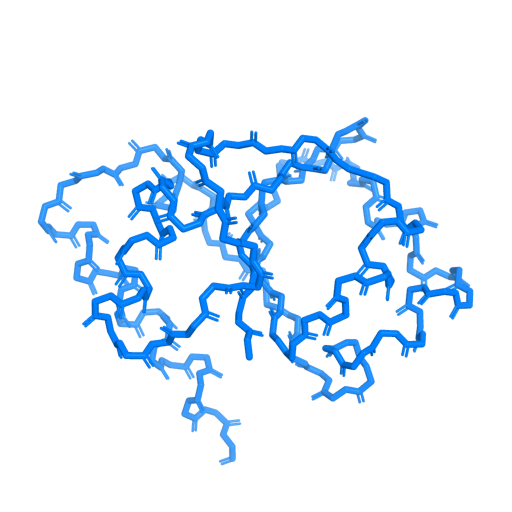-13.687 -8.311 1.00 95.94 109 LYS A CA 1
ATOM 877 C C . LYS A 1 109 ? 4.161 -13.450 -6.919 1.00 95.94 109 LYS A C 1
ATOM 879 O O . LYS A 1 109 ? 3.139 -14.047 -6.590 1.00 95.94 109 LYS A O 1
ATOM 884 N N . ASP A 1 110 ? 4.798 -12.596 -6.123 1.00 95.25 110 ASP A N 1
ATOM 885 C CA . ASP A 1 110 ? 4.346 -12.231 -4.777 1.00 95.25 110 ASP A CA 1
ATOM 886 C C . ASP A 1 110 ? 2.972 -11.544 -4.832 1.00 95.25 110 ASP A C 1
ATOM 888 O O . ASP A 1 110 ? 2.036 -11.937 -4.138 1.00 95.25 110 ASP A O 1
ATOM 892 N N . THR A 1 111 ? 2.811 -10.609 -5.773 1.00 95.06 111 THR A N 1
ATOM 893 C CA . THR A 1 111 ? 1.540 -9.927 -6.043 1.00 95.06 111 THR A CA 1
ATOM 894 C C . THR A 1 111 ? 0.442 -10.914 -6.438 1.00 95.06 111 THR A C 1
ATOM 896 O O . THR A 1 111 ? -0.642 -10.870 -5.867 1.00 95.06 111 THR A O 1
ATOM 899 N N . LEU A 1 112 ? 0.699 -11.821 -7.388 1.00 93.94 112 LEU A N 1
ATOM 900 C CA . LEU A 1 112 ? -0.296 -12.811 -7.821 1.00 93.94 112 LEU A CA 1
ATOM 901 C C . LEU A 1 112 ? -0.753 -13.690 -6.658 1.00 93.94 112 LEU A C 1
ATOM 903 O O . LEU A 1 112 ? -1.951 -13.859 -6.459 1.00 93.94 112 LEU A O 1
ATOM 907 N N . LYS A 1 113 ? 0.187 -14.165 -5.835 1.00 93.50 113 LYS A N 1
ATOM 908 C CA . LYS A 1 113 ? -0.134 -14.960 -4.649 1.00 93.50 113 LYS A CA 1
ATOM 909 C C . LYS A 1 113 ? -1.091 -14.218 -3.709 1.00 93.50 113 LYS A C 1
ATOM 911 O O . LYS A 1 113 ? -2.082 -14.798 -3.284 1.00 93.50 113 LYS A O 1
ATOM 916 N N . MET A 1 114 ? -0.837 -12.939 -3.425 1.00 92.25 114 MET A N 1
ATOM 917 C CA . MET A 1 114 ? -1.702 -12.135 -2.547 1.00 92.25 114 MET A CA 1
ATOM 918 C C . MET A 1 114 ? -3.116 -11.950 -3.112 1.00 92.25 114 MET A C 1
ATOM 920 O O . MET A 1 114 ? -4.078 -11.879 -2.349 1.00 92.25 114 MET A O 1
ATOM 924 N N . LEU A 1 115 ? -3.249 -11.854 -4.437 1.00 86.56 115 LEU A N 1
ATOM 925 C CA . LEU A 1 115 ? -4.534 -11.624 -5.106 1.00 86.56 115 LEU A CA 1
ATOM 926 C C . LEU A 1 115 ? -5.334 -12.912 -5.357 1.00 86.56 115 LEU A C 1
ATOM 928 O O . LEU A 1 115 ? -6.563 -12.836 -5.465 1.00 86.56 115 LEU A O 1
ATOM 932 N N . ASP A 1 116 ? -4.654 -14.057 -5.422 1.00 84.50 116 ASP A N 1
ATOM 933 C CA . ASP A 1 116 ? -5.241 -15.384 -5.642 1.00 84.50 116 ASP A CA 1
ATOM 934 C C . ASP A 1 116 ? -5.692 -16.085 -4.349 1.00 84.50 116 ASP A C 1
ATOM 936 O O . ASP A 1 116 ? -6.444 -17.051 -4.430 1.00 84.50 116 ASP A O 1
ATOM 940 N N . GLU A 1 117 ? -5.292 -15.613 -3.160 1.00 63.78 117 GLU A N 1
ATOM 941 C CA . GLU A 1 117 ? -5.675 -16.169 -1.842 1.00 63.78 117 GLU A CA 1
ATOM 942 C C . GLU A 1 117 ? -7.167 -15.943 -1.463 1.00 63.78 117 GLU A C 1
ATOM 944 O O . GLU A 1 117 ? -7.501 -15.666 -0.311 1.00 63.78 117 GLU A O 1
ATOM 949 N N . LYS A 1 118 ? -8.090 -16.064 -2.425 1.00 51.28 118 LYS A N 1
ATOM 950 C CA . LYS A 1 118 ? -9.547 -15.989 -2.219 1.00 51.28 118 LYS A CA 1
ATOM 951 C C . LYS A 1 118 ? -10.193 -17.333 -1.909 1.00 51.28 118 LYS A C 1
ATOM 953 O O . LYS A 1 118 ? -9.857 -18.329 -2.584 1.00 51.28 118 LYS A O 1
#

Secondary structure (DSSP, 8-state):
-EEEEEE-SS-EEEE-TTSHHHHHHHHTT--BS---SSSEEE--HHHHHHH--SEEEEEEPSS--HHHHHTTSHHHHHSHHHHTT-EEE--HHHHHT--SHHHHHHHHHHHHHHHH--

Radius of gyration: 13.39 Å; chains: 1; bounding box: 29×29×33 Å